Protein AF-A0ABD3V0Y8-F1 (afdb_monomer)

Secondary structure (DSSP, 8-state):
------------TT-----HHHHHHHHHHHHHHHHHHHHHHHHHHHHT-----EESS-TTSSS-SS-TTEEEEEETTEEEEEEGGG-SS-S--TTPEEEE-TTT--EEEE--B-SSEEEESTTS-EEEE--------HHHHHHHHHHHHHHHHHHHHHHHHHHHHHHHHHH--

Sequence (173 aa):
EGSVKAEYRVNIYGFQIHNVTELLVGIKTNVIDRLANLTKKRYRQRNGIQNQIDTNGPCEFLVNPCGFGYECKRKENTGVCVDKCYSHPPPCTSGGSCYVDYKDNKTKCRCQDTDEYHYSGDRCEVQNRKVQAFSLTAKDYAIMAGSSAGAIMVILIIFFMIRILRKRYRKNK

InterPro domains:
  IPR000742 EGF-like domain [PS50026] (82-125)

Mean predicted aligned error: 18.56 Å

Foldseek 3Di:
DDDDDDDDDDDDDPDRDPDPVVVVVVVVVVVVVVVVVVVVVVVVVVVVPPPFPFPQDQPPPDPPPDDQQWDWDDDPHTTTTDGLCPDVVGQAPPPWDWDQDPPPSDIATHWDDDPQWGFDDRRSPDTDGPPPPPVPVVVVVCVVVVVVVVVVVVVVVVVVVVVVVVVVVVVVD

Organism: Sinanodonta woodiana (NCBI:txid1069815)

pLDDT: mean 71.02, std 20.56, range [34.84, 96.75]

Solvent-accessible surface area (backbone atoms only — not comparable to full-atom values): 10576 Å² total; per-residue (Å²): 137,86,85,83,79,84,81,84,83,80,86,62,89,92,54,90,77,91,58,76,71,60,58,62,54,58,56,53,53,60,53,52,54,52,52,54,52,54,53,54,51,54,52,51,60,59,67,70,64,72,70,64,55,74,47,96,46,57,67,85,82,45,97,64,82,32,60,94,58,35,39,62,42,83,52,103,80,42,16,38,42,40,51,52,69,74,35,86,76,56,64,32,35,82,81,21,48,61,45,60,42,87,89,76,68,41,80,43,42,47,49,47,75,56,96,55,36,40,35,36,68,78,30,17,76,43,77,39,70,47,75,70,66,71,66,68,45,67,65,62,55,49,57,62,57,55,57,58,58,54,55,55,53,54,54,52,51,54,54,50,52,53,53,52,52,54,52,51,54,65,72,78,104

Structure (mmCIF, N/CA/C/O backbone):
data_AF-A0ABD3V0Y8-F1
#
_entry.id   AF-A0ABD3V0Y8-F1
#
loop_
_atom_site.group_PDB
_atom_site.id
_atom_site.type_symbol
_atom_site.label_atom_id
_atom_site.label_alt_id
_atom_site.label_comp_id
_atom_site.label_asym_id
_atom_site.label_entity_id
_atom_site.label_seq_id
_atom_site.pdbx_PDB_ins_code
_atom_site.Cartn_x
_atom_site.Cartn_y
_atom_site.Cartn_z
_atom_site.occupancy
_atom_site.B_iso_or_equiv
_atom_site.auth_seq_id
_atom_site.auth_comp_id
_atom_site.auth_asym_id
_atom_site.auth_atom_id
_atom_site.pdbx_PDB_model_num
ATOM 1 N N . GLU A 1 1 ? -64.029 -10.307 10.736 1.00 38.38 1 GLU A N 1
ATOM 2 C CA . GLU A 1 1 ? -63.899 -9.483 9.516 1.00 38.38 1 GLU A CA 1
ATOM 3 C C . GLU A 1 1 ? -62.631 -9.853 8.760 1.00 38.38 1 GLU A C 1
ATOM 5 O O . GLU A 1 1 ? -61.611 -10.115 9.387 1.00 38.38 1 GLU A O 1
ATOM 10 N N . GLY A 1 2 ? -62.737 -10.003 7.437 1.00 38.75 2 GLY A N 1
ATOM 11 C CA . GLY A 1 2 ? -61.720 -10.617 6.580 1.00 38.75 2 GLY A CA 1
ATOM 12 C C . GLY A 1 2 ? -60.621 -9.656 6.120 1.00 38.75 2 GLY A C 1
ATOM 13 O O . GLY A 1 2 ? -60.894 -8.530 5.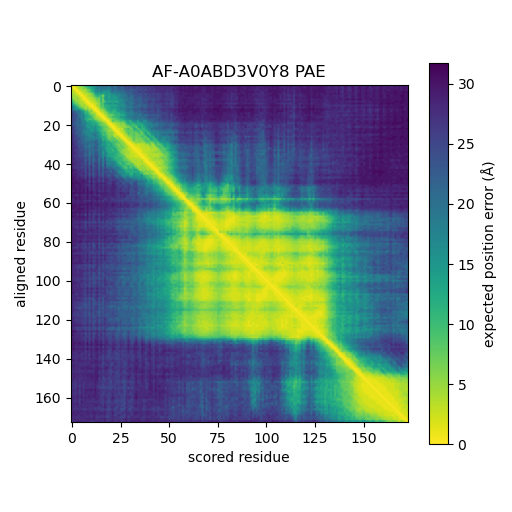716 1.00 38.75 2 GLY A O 1
ATOM 14 N N . SER A 1 3 ? -59.373 -10.134 6.137 1.00 34.84 3 SER A N 1
ATOM 15 C CA . SER A 1 3 ? -58.239 -9.476 5.477 1.00 34.84 3 SER A CA 1
ATOM 16 C C . SER A 1 3 ? -58.287 -9.726 3.971 1.00 34.84 3 SER A C 1
ATOM 18 O O . SER A 1 3 ? -58.097 -10.853 3.513 1.00 34.84 3 SER A O 1
ATOM 20 N N . VAL A 1 4 ? -58.516 -8.664 3.200 1.00 42.72 4 VAL A N 1
ATOM 21 C CA . VAL A 1 4 ? -58.397 -8.669 1.739 1.00 42.72 4 VAL A CA 1
ATOM 22 C C . VAL A 1 4 ? -56.912 -8.724 1.378 1.00 42.72 4 VAL A C 1
ATOM 24 O O . VAL A 1 4 ? -56.176 -7.753 1.539 1.00 42.72 4 VAL A O 1
ATOM 27 N N . LYS A 1 5 ? -56.456 -9.890 0.915 1.00 38.38 5 LYS A N 1
ATOM 28 C CA . LYS A 1 5 ? -55.096 -10.109 0.416 1.00 38.38 5 LYS A CA 1
ATOM 29 C C . LYS A 1 5 ? -55.048 -9.640 -1.042 1.00 38.38 5 LYS A C 1
ATOM 31 O O . LYS A 1 5 ? -55.561 -10.319 -1.924 1.00 38.38 5 LYS A O 1
ATOM 36 N N . ALA A 1 6 ? -54.490 -8.456 -1.284 1.00 42.44 6 ALA A N 1
ATOM 37 C CA . ALA A 1 6 ? -54.317 -7.930 -2.635 1.00 42.44 6 ALA A CA 1
ATOM 38 C C . ALA A 1 6 ? -53.221 -8.722 -3.372 1.00 42.44 6 ALA A C 1
ATOM 40 O O . ALA A 1 6 ? -52.038 -8.630 -3.041 1.00 42.44 6 ALA A O 1
ATOM 41 N N . GLU A 1 7 ? -53.630 -9.531 -4.348 1.00 36.53 7 GLU A N 1
ATOM 42 C CA . GLU A 1 7 ? -52.755 -10.307 -5.226 1.00 36.53 7 GLU A CA 1
ATOM 43 C C . GLU A 1 7 ? -52.410 -9.455 -6.457 1.00 36.53 7 GLU A C 1
ATOM 45 O O . GLU A 1 7 ? -53.221 -9.283 -7.365 1.00 36.53 7 GLU A O 1
ATOM 50 N N . TYR A 1 8 ? -51.210 -8.873 -6.481 1.00 41.53 8 TYR A N 1
ATOM 51 C CA . TYR A 1 8 ? -50.731 -8.116 -7.637 1.00 41.53 8 TYR A CA 1
ATOM 52 C C . TYR A 1 8 ? -50.085 -9.072 -8.641 1.00 41.53 8 TYR A C 1
ATOM 54 O O . TYR A 1 8 ? -49.013 -9.621 -8.389 1.00 41.53 8 TYR A O 1
ATOM 62 N N . ARG A 1 9 ? -50.730 -9.260 -9.796 1.00 37.47 9 ARG A N 1
ATOM 63 C CA . ARG A 1 9 ? -50.173 -10.003 -10.932 1.00 37.47 9 ARG A CA 1
ATOM 64 C C . ARG A 1 9 ? -49.537 -9.024 -11.909 1.00 37.47 9 ARG A C 1
ATOM 66 O O . ARG A 1 9 ? -50.237 -8.328 -12.636 1.00 37.47 9 ARG A O 1
ATOM 73 N N . VAL A 1 10 ? -48.209 -8.968 -11.923 1.00 40.12 10 VAL A N 1
ATOM 74 C CA . VAL A 1 10 ? -47.454 -8.201 -12.921 1.00 40.12 10 VAL A CA 1
ATOM 75 C C . VAL A 1 10 ? -47.020 -9.166 -14.015 1.00 40.12 10 VAL A C 1
ATOM 77 O O . VAL A 1 10 ? -46.264 -10.100 -13.762 1.00 40.12 10 VAL A O 1
ATOM 80 N N . ASN A 1 11 ? -47.545 -8.963 -15.222 1.00 35.78 11 ASN A N 1
ATOM 81 C CA . ASN A 1 11 ? -47.320 -9.847 -16.357 1.00 35.78 11 ASN A CA 1
ATOM 82 C C . ASN A 1 11 ? -46.238 -9.235 -17.250 1.00 35.78 11 ASN A C 1
ATOM 84 O O . ASN A 1 11 ? -46.471 -8.227 -17.915 1.00 35.78 11 ASN A O 1
ATOM 88 N N . ILE A 1 12 ? -45.041 -9.813 -17.230 1.00 47.94 12 ILE A N 1
ATOM 89 C CA . ILE A 1 12 ? -43.915 -9.376 -18.055 1.00 47.94 12 ILE A CA 1
ATOM 90 C C . ILE A 1 12 ? -43.429 -10.605 -18.834 1.00 47.94 12 ILE A C 1
ATOM 92 O O . ILE A 1 12 ? -42.977 -11.582 -18.247 1.00 47.94 12 ILE A O 1
ATOM 96 N N . TYR A 1 13 ? -43.569 -10.558 -20.162 1.00 43.34 13 TYR A N 1
ATOM 97 C CA . TYR A 1 13 ? -43.049 -11.544 -21.124 1.00 43.34 13 TYR A CA 1
ATOM 98 C C . TYR A 1 13 ? -43.435 -13.019 -20.887 1.00 43.34 13 TYR A C 1
ATOM 100 O O . TYR A 1 13 ? -42.595 -13.908 -20.994 1.00 43.34 13 TYR A O 1
ATOM 108 N N . GLY A 1 14 ? -44.710 -13.307 -20.610 1.00 46.12 14 GLY A N 1
ATOM 109 C CA . GLY A 1 14 ? -45.244 -14.674 -20.727 1.00 46.12 14 GLY A CA 1
ATOM 110 C C . GLY A 1 14 ? -44.728 -15.695 -19.704 1.00 46.12 14 GLY A C 1
ATOM 111 O O . GLY A 1 14 ? -44.970 -16.886 -19.875 1.00 46.12 14 GLY A O 1
ATOM 112 N N . PHE A 1 15 ? -44.061 -15.256 -18.635 1.00 46.88 15 PHE A N 1
ATOM 113 C CA . PHE A 1 15 ? -43.665 -16.112 -17.518 1.00 46.88 15 PHE A CA 1
ATOM 114 C C . PHE A 1 15 ? -44.598 -15.881 -16.324 1.00 46.88 15 PHE A C 1
ATOM 116 O O . PHE A 1 15 ? -44.663 -14.780 -15.778 1.00 46.88 15 PHE A O 1
ATOM 123 N N . GLN A 1 16 ? -45.324 -16.922 -15.902 1.00 42.44 16 GLN A N 1
ATOM 124 C CA . GLN A 1 16 ? -46.062 -16.901 -14.637 1.00 42.44 16 GLN A CA 1
ATOM 125 C C . GLN A 1 16 ? -45.069 -17.019 -13.474 1.00 42.44 16 GLN A C 1
ATOM 127 O O . GLN A 1 16 ? -44.468 -18.068 -13.261 1.00 42.44 16 GLN A O 1
ATOM 132 N N . ILE A 1 17 ? -44.879 -15.926 -12.734 1.00 46.66 17 ILE A N 1
ATOM 133 C CA . ILE A 1 17 ? -43.954 -15.849 -11.598 1.00 46.66 17 ILE A CA 1
ATOM 134 C C . ILE A 1 17 ? -44.764 -16.012 -10.309 1.00 46.66 17 ILE A C 1
ATOM 136 O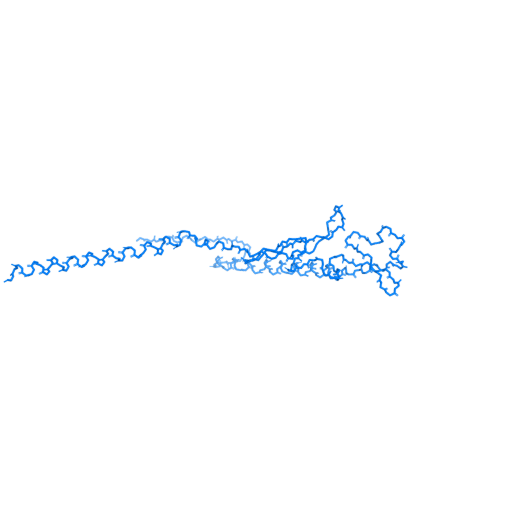 O . ILE A 1 17 ? -45.569 -15.147 -9.968 1.00 46.66 17 ILE A O 1
ATOM 140 N N . HIS A 1 18 ? -44.548 -17.114 -9.587 1.00 49.38 18 HIS A N 1
ATOM 141 C CA . HIS A 1 18 ? -45.288 -17.431 -8.359 1.00 49.38 18 HIS A CA 1
ATOM 142 C C . HIS A 1 18 ? -44.663 -16.871 -7.068 1.00 49.38 18 HIS A C 1
ATOM 144 O O . HIS A 1 18 ? -45.326 -16.901 -6.036 1.00 49.38 18 HIS A O 1
ATOM 150 N N . ASN A 1 19 ? -43.436 -16.332 -7.085 1.00 48.66 19 ASN A N 1
ATOM 151 C CA . ASN A 1 19 ? -42.813 -15.722 -5.902 1.00 48.66 19 ASN A CA 1
ATOM 152 C C . ASN A 1 19 ? -41.706 -14.714 -6.261 1.00 48.66 19 ASN A C 1
ATOM 154 O O . ASN A 1 19 ? -40.811 -14.998 -7.052 1.00 48.66 19 ASN A O 1
ATOM 158 N N . VAL A 1 20 ? -41.738 -13.536 -5.628 1.00 52.38 20 VAL A N 1
ATOM 159 C CA . VAL A 1 20 ? -40.801 -12.413 -5.863 1.00 52.38 20 VAL A CA 1
ATOM 160 C C . VAL A 1 20 ? -39.380 -12.710 -5.348 1.00 52.38 20 VAL A C 1
ATOM 162 O O . VAL A 1 20 ? -38.401 -12.139 -5.828 1.00 52.38 20 VAL A O 1
ATOM 165 N N . THR A 1 21 ? -39.240 -13.636 -4.399 1.00 52.16 21 THR A N 1
ATOM 166 C CA . THR A 1 21 ? -37.961 -14.012 -3.776 1.00 52.16 21 THR A CA 1
ATOM 167 C C . THR A 1 21 ? -37.008 -14.757 -4.713 1.00 52.16 21 THR A C 1
ATOM 169 O O . THR A 1 21 ? -35.798 -14.578 -4.589 1.00 52.16 21 THR A O 1
ATOM 172 N N . GLU A 1 22 ? -37.503 -15.521 -5.690 1.00 48.16 22 GLU A N 1
ATOM 173 C CA . GLU A 1 22 ? -36.632 -16.227 -6.647 1.00 48.16 22 GLU A CA 1
ATOM 174 C C . GLU A 1 22 ? -36.006 -15.289 -7.690 1.00 48.16 22 GLU A C 1
ATOM 176 O O . GLU A 1 22 ? -34.874 -15.504 -8.131 1.00 48.16 22 GLU A O 1
ATOM 181 N N . LEU A 1 23 ? -36.685 -14.186 -8.021 1.00 47.09 23 LEU A N 1
ATOM 182 C CA . LEU A 1 23 ? -36.204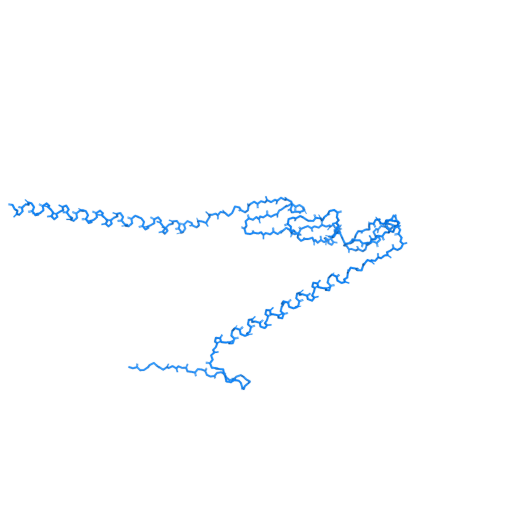 -13.216 -9.007 1.00 47.09 23 LEU A CA 1
ATOM 183 C C . LEU A 1 23 ? -34.924 -12.503 -8.535 1.00 47.09 23 LEU A C 1
ATOM 185 O O . LEU A 1 23 ? -33.998 -12.273 -9.311 1.00 47.09 23 LEU A O 1
ATOM 189 N N . LEU A 1 24 ? -34.842 -12.192 -7.239 1.00 49.22 24 LEU A N 1
ATOM 190 C CA . LEU A 1 24 ? -33.694 -11.502 -6.643 1.00 49.22 24 LEU A CA 1
ATOM 191 C C . LEU A 1 24 ? -32.450 -12.395 -6.526 1.00 49.22 24 LEU A C 1
ATOM 193 O O . LEU A 1 24 ? -31.327 -11.892 -6.604 1.00 49.22 24 LEU A O 1
ATOM 197 N N . VAL A 1 25 ? -32.628 -13.711 -6.374 1.00 53.59 25 VAL A N 1
ATOM 198 C CA . VAL A 1 25 ? -31.514 -14.668 -6.287 1.00 53.59 25 VAL A CA 1
ATOM 199 C C . VAL A 1 25 ? -30.931 -14.952 -7.675 1.00 53.59 25 VAL A C 1
ATOM 201 O O . VAL A 1 25 ? -29.711 -14.918 -7.836 1.00 53.59 25 VAL A O 1
ATOM 204 N N . GLY A 1 26 ? -31.775 -15.131 -8.698 1.00 45.59 26 GLY A N 1
ATOM 205 C CA . GLY A 1 26 ? -31.326 -15.405 -10.071 1.00 45.59 26 GLY A CA 1
ATOM 206 C C . GLY A 1 26 ? -30.631 -14.225 -10.766 1.00 45.59 26 GLY A C 1
ATOM 207 O O . GLY A 1 26 ? -29.718 -14.425 -11.572 1.00 45.59 26 GLY A O 1
ATOM 208 N N . ILE A 1 27 ? -31.012 -12.984 -10.435 1.00 51.59 27 ILE A N 1
ATOM 209 C CA . ILE A 1 27 ? -30.331 -11.779 -10.943 1.00 51.59 27 ILE A CA 1
ATOM 210 C C . ILE A 1 27 ? -28.952 -11.619 -10.283 1.00 51.59 27 ILE A C 1
ATOM 212 O O . ILE A 1 27 ? -27.992 -11.234 -10.953 1.00 51.59 27 ILE A O 1
ATOM 216 N N . LYS A 1 28 ? -28.815 -11.960 -8.992 1.00 51.72 28 LYS A N 1
ATOM 217 C CA . LYS A 1 28 ? -27.531 -11.875 -8.277 1.00 51.72 28 LYS A CA 1
ATOM 218 C C . LYS A 1 28 ? -26.471 -12.807 -8.865 1.00 51.72 28 LYS A C 1
ATOM 220 O O . LYS A 1 28 ? -25.339 -12.372 -9.049 1.00 51.72 28 LYS A O 1
ATOM 225 N N . THR A 1 29 ? -26.810 -14.054 -9.181 1.00 52.19 29 THR A N 1
ATOM 226 C CA . THR A 1 29 ? -25.817 -15.044 -9.638 1.00 52.19 29 THR A CA 1
ATOM 227 C C . THR A 1 29 ? -25.311 -14.750 -11.053 1.00 52.19 29 THR A C 1
ATOM 229 O O . THR A 1 29 ? -24.104 -14.681 -11.274 1.00 52.19 29 THR A O 1
ATOM 232 N N . ASN A 1 30 ? -26.204 -14.432 -11.995 1.00 53.97 30 ASN A N 1
ATOM 233 C CA . ASN A 1 30 ? -25.820 -14.172 -13.389 1.00 53.97 30 ASN A CA 1
ATOM 234 C C . ASN A 1 30 ? -24.961 -12.911 -13.583 1.00 53.97 30 ASN A C 1
ATOM 236 O O . ASN A 1 30 ? -24.094 -12.876 -14.463 1.00 53.97 30 ASN A O 1
ATOM 240 N N . VAL A 1 31 ? -25.193 -11.861 -12.790 1.00 58.97 31 VAL A N 1
ATOM 241 C CA . VAL A 1 31 ? -24.420 -10.612 -12.894 1.00 58.97 31 VAL A CA 1
ATOM 242 C C . VAL A 1 31 ? -23.028 -10.777 -12.282 1.00 58.97 31 VAL A C 1
ATOM 244 O O . VAL A 1 31 ? -22.047 -10.317 -12.871 1.00 58.97 31 VAL A O 1
ATOM 247 N N . ILE A 1 32 ? -22.918 -11.477 -11.148 1.00 59.41 32 ILE A N 1
ATOM 248 C CA . ILE A 1 32 ? -21.634 -11.727 -10.477 1.00 59.41 32 ILE A CA 1
ATOM 249 C C . ILE A 1 32 ? -20.735 -12.624 -11.342 1.00 59.41 32 ILE A C 1
ATOM 251 O O . ILE A 1 32 ? -19.568 -12.284 -11.548 1.00 59.41 32 ILE A O 1
ATOM 255 N N . ASP A 1 33 ? -21.274 -13.685 -11.947 1.00 57.69 33 ASP A N 1
ATOM 256 C CA . ASP A 1 33 ? -20.492 -14.587 -12.806 1.00 57.69 33 ASP A CA 1
ATOM 257 C C . ASP A 1 33 ? -20.024 -13.914 -14.106 1.00 57.69 33 ASP A C 1
ATOM 259 O O . ASP A 1 33 ? -18.900 -14.137 -14.576 1.00 57.69 33 ASP A O 1
ATOM 263 N N . ARG A 1 34 ? -20.841 -13.023 -14.686 1.00 57.38 34 ARG A N 1
ATOM 264 C CA . ARG A 1 34 ? -20.423 -12.214 -15.844 1.00 57.38 34 ARG A CA 1
ATOM 265 C C . ARG A 1 34 ? -19.329 -11.211 -15.481 1.00 57.38 34 ARG A C 1
ATOM 267 O O . ARG A 1 34 ? -18.385 -11.053 -16.255 1.00 57.38 34 ARG A O 1
ATOM 274 N N . LEU A 1 35 ? -19.407 -10.573 -14.313 1.00 57.97 35 LEU A N 1
ATOM 275 C CA . LEU A 1 35 ? -18.365 -9.658 -13.831 1.00 57.97 35 LEU A CA 1
ATOM 276 C C . LEU A 1 35 ? -17.049 -10.394 -13.537 1.00 57.97 35 LEU A C 1
ATOM 278 O O . LEU A 1 35 ? -15.987 -9.910 -13.931 1.00 57.97 35 LEU A O 1
ATOM 282 N N . ALA A 1 36 ? -17.111 -11.586 -12.939 1.00 58.97 36 ALA A N 1
ATOM 283 C CA . ALA A 1 36 ? -15.941 -12.422 -12.662 1.00 58.97 36 ALA A CA 1
ATOM 284 C C . ALA A 1 36 ? -15.232 -12.906 -13.944 1.00 58.97 36 ALA A C 1
ATOM 286 O O . ALA A 1 36 ? -14.001 -12.943 -14.021 1.00 58.97 36 ALA A O 1
ATOM 287 N N . ASN A 1 37 ? -15.987 -13.225 -14.998 1.00 52.75 37 ASN A N 1
ATOM 288 C CA . ASN A 1 37 ? -15.401 -13.616 -16.282 1.00 52.75 37 ASN A CA 1
ATOM 289 C C . ASN A 1 37 ? -14.779 -12.432 -17.043 1.00 52.75 37 ASN A C 1
ATOM 291 O O . ASN A 1 37 ? -13.744 -12.595 -17.698 1.00 52.75 37 ASN A O 1
ATOM 295 N N . LEU A 1 38 ? -15.347 -11.228 -16.927 1.00 56.28 38 LEU A N 1
ATOM 296 C CA . LEU A 1 38 ? -14.783 -10.021 -17.539 1.00 56.28 38 LEU A CA 1
ATOM 297 C C . LEU A 1 38 ? -13.470 -9.582 -16.870 1.00 56.28 38 LEU A C 1
ATOM 299 O O . LEU A 1 38 ? -12.533 -9.183 -17.570 1.00 56.28 38 LEU A O 1
ATOM 303 N N . THR A 1 39 ? -13.347 -9.709 -15.546 1.00 52.88 39 THR A N 1
ATOM 304 C CA . THR A 1 39 ? -12.088 -9.423 -14.834 1.00 52.88 39 THR A CA 1
ATOM 305 C C . THR A 1 39 ? -11.000 -10.445 -15.166 1.00 52.88 39 THR A C 1
ATOM 307 O O . THR A 1 39 ? -9.862 -10.055 -15.442 1.00 52.88 39 THR A O 1
ATOM 310 N N . LYS A 1 40 ? -11.341 -11.736 -15.275 1.00 49.59 40 LYS A N 1
ATOM 311 C CA . LYS A 1 40 ? -10.397 -12.796 -15.677 1.00 49.59 40 LYS A CA 1
ATOM 312 C C . LYS A 1 40 ? -9.865 -12.609 -17.104 1.00 49.59 40 LYS A C 1
ATOM 314 O O . LYS A 1 40 ? -8.687 -12.868 -17.363 1.00 49.59 40 LYS A O 1
ATOM 319 N N . LYS A 1 41 ? -10.699 -12.111 -18.026 1.00 46.38 41 LYS A N 1
ATOM 320 C CA . LYS A 1 41 ? -10.298 -11.838 -19.416 1.00 46.38 41 LYS A CA 1
ATOM 321 C C . LYS A 1 41 ? -9.342 -10.642 -19.517 1.00 46.38 41 LYS A C 1
ATOM 323 O O . LYS A 1 41 ? -8.351 -10.739 -20.235 1.00 46.38 41 LYS A O 1
ATOM 328 N N . ARG A 1 42 ? -9.551 -9.572 -18.733 1.00 51.25 42 ARG A N 1
ATOM 329 C CA . ARG A 1 42 ? -8.596 -8.445 -18.641 1.00 51.25 42 ARG A CA 1
ATOM 330 C C . ARG A 1 42 ? -7.267 -8.837 -17.993 1.00 51.25 42 ARG A C 1
ATOM 332 O O . ARG A 1 42 ? -6.228 -8.361 -18.436 1.00 51.25 42 ARG A O 1
ATOM 339 N N . TYR A 1 43 ? -7.278 -9.725 -16.996 1.00 48.25 43 TYR A N 1
ATOM 340 C CA . TYR A 1 43 ? -6.043 -10.188 -16.353 1.00 48.25 43 TYR A CA 1
ATOM 341 C C . TYR A 1 43 ? -5.156 -10.995 -17.319 1.00 48.25 43 TYR A C 1
ATOM 343 O O . TYR A 1 43 ? -3.957 -10.748 -17.416 1.00 48.25 43 TYR A O 1
ATOM 351 N N . ARG A 1 44 ? -5.744 -11.891 -18.130 1.00 44.47 44 ARG A N 1
ATOM 352 C CA . ARG A 1 44 ? -4.998 -12.622 -19.176 1.00 44.47 44 ARG A CA 1
ATOM 353 C C . ARG A 1 44 ? -4.493 -11.720 -20.298 1.00 44.47 44 ARG A C 1
ATOM 355 O O . ARG A 1 44 ? -3.400 -11.948 -20.801 1.00 44.47 44 ARG A O 1
ATOM 362 N N . GLN A 1 45 ? -5.250 -10.692 -20.669 1.00 46.59 45 GLN A N 1
ATOM 363 C CA . GLN A 1 45 ? -4.825 -9.758 -21.712 1.00 46.59 45 GLN A CA 1
ATOM 364 C C . GLN A 1 45 ? -3.662 -8.857 -21.257 1.00 46.59 45 GLN A C 1
ATOM 366 O O . GLN A 1 45 ? -2.904 -8.391 -22.097 1.00 46.59 45 GLN A O 1
ATOM 371 N N . ARG A 1 46 ? -3.469 -8.672 -19.942 1.00 46.81 46 ARG A N 1
ATOM 372 C CA . ARG A 1 46 ? -2.299 -7.982 -19.376 1.00 46.81 46 ARG A CA 1
ATOM 373 C C . ARG A 1 46 ? -1.061 -8.889 -19.280 1.00 46.81 46 ARG A C 1
ATOM 375 O O . ARG A 1 46 ? 0.031 -8.419 -19.552 1.00 46.81 46 ARG A O 1
ATOM 382 N N . ASN A 1 47 ? -1.232 -10.186 -19.004 1.00 45.12 47 ASN A N 1
ATOM 383 C CA . ASN A 1 47 ? -0.118 -11.153 -18.971 1.00 45.12 47 ASN A CA 1
ATOM 384 C C . ASN A 1 47 ? 0.318 -11.658 -20.364 1.00 45.12 47 ASN A C 1
ATOM 386 O O . ASN A 1 47 ? 1.394 -12.227 -20.495 1.00 45.12 47 ASN A O 1
ATOM 390 N N . GLY A 1 48 ? -0.512 -11.483 -21.399 1.00 37.22 48 GLY A N 1
ATOM 391 C CA . GLY A 1 48 ? -0.194 -11.864 -22.782 1.00 37.22 48 GLY A CA 1
ATOM 392 C C . GLY A 1 48 ? 0.565 -10.800 -23.583 1.00 37.22 48 GLY A C 1
ATOM 393 O O . GLY A 1 48 ? 1.049 -11.102 -24.665 1.00 37.22 48 GLY A O 1
ATOM 394 N N . ILE A 1 49 ? 0.692 -9.576 -23.058 1.00 45.25 49 ILE A N 1
ATOM 395 C CA . ILE A 1 49 ? 1.540 -8.511 -23.622 1.00 45.25 49 ILE A CA 1
ATOM 396 C C . ILE A 1 49 ? 2.818 -8.432 -22.776 1.00 45.25 49 ILE A C 1
ATOM 398 O O . ILE A 1 49 ? 3.284 -7.369 -22.393 1.00 45.25 49 ILE A O 1
ATOM 402 N N . GLN A 1 50 ? 3.417 -9.586 -22.488 1.00 45.41 50 GLN A N 1
ATOM 403 C CA . GLN A 1 50 ? 4.845 -9.661 -22.203 1.00 45.41 50 GLN A CA 1
ATOM 404 C C . GLN A 1 50 ? 5.583 -9.628 -23.553 1.00 45.41 50 GLN A C 1
ATOM 406 O O . GLN A 1 50 ? 6.341 -10.532 -23.889 1.00 45.41 50 GLN A O 1
ATOM 411 N N . ASN A 1 51 ? 5.298 -8.613 -24.375 1.00 46.56 51 ASN A N 1
ATOM 412 C CA . ASN A 1 51 ? 6.073 -8.349 -25.575 1.00 46.56 51 ASN A CA 1
ATOM 413 C C . ASN A 1 51 ? 7.407 -7.800 -25.078 1.00 46.56 51 ASN A C 1
ATOM 415 O O . ASN A 1 51 ? 7.547 -6.598 -24.857 1.00 46.56 51 ASN A O 1
ATOM 419 N N . GLN A 1 52 ? 8.362 -8.696 -24.832 1.00 50.78 52 GLN A N 1
ATOM 420 C CA . GLN A 1 52 ? 9.769 -8.336 -24.839 1.00 50.78 52 GLN A CA 1
ATOM 421 C C . GLN A 1 52 ? 10.019 -7.683 -26.195 1.00 50.78 52 GLN A C 1
ATOM 423 O O . GLN A 1 52 ? 10.046 -8.344 -27.229 1.00 50.78 52 GLN A O 1
ATOM 428 N N . ILE A 1 53 ? 10.071 -6.354 -26.204 1.00 54.53 53 ILE A N 1
ATOM 429 C CA . ILE A 1 53 ? 10.575 -5.628 -27.355 1.00 54.53 53 ILE A CA 1
ATOM 430 C C . ILE A 1 53 ? 12.080 -5.843 -27.277 1.00 54.53 53 ILE A C 1
ATOM 432 O O . ILE A 1 53 ? 12.775 -5.135 -26.547 1.00 54.53 53 ILE A O 1
ATOM 436 N N . ASP A 1 54 ? 12.550 -6.884 -27.958 1.00 51.06 54 ASP A N 1
ATOM 437 C CA . ASP A 1 54 ? 13.968 -7.125 -28.178 1.00 51.06 54 ASP A CA 1
ATOM 438 C C . ASP A 1 54 ? 14.477 -6.022 -29.105 1.00 51.06 54 ASP A C 1
ATOM 440 O O . ASP A 1 54 ? 14.498 -6.126 -30.332 1.00 51.06 54 ASP A O 1
ATOM 444 N N . THR A 1 55 ? 14.842 -4.891 -28.512 1.00 55.12 55 THR A N 1
ATOM 445 C CA . THR A 1 55 ? 15.675 -3.918 -29.198 1.00 55.12 55 THR A CA 1
ATOM 446 C C . THR A 1 55 ? 17.054 -4.550 -29.324 1.00 55.12 55 THR A C 1
ATOM 448 O O . THR A 1 55 ? 17.767 -4.675 -28.333 1.00 55.12 55 THR A O 1
ATOM 451 N N . ASN A 1 56 ? 17.442 -4.945 -30.538 1.00 51.75 56 ASN A N 1
ATOM 452 C CA . ASN A 1 56 ? 18.752 -5.535 -30.860 1.00 51.75 56 ASN A CA 1
ATOM 453 C C . ASN A 1 56 ? 19.948 -4.566 -30.667 1.00 51.75 56 ASN A C 1
ATOM 455 O O . ASN A 1 56 ? 20.967 -4.688 -31.341 1.00 51.75 56 ASN A O 1
ATOM 459 N N . GLY A 1 57 ? 19.846 -3.589 -29.762 1.00 62.56 57 GLY A N 1
ATOM 460 C CA . GLY A 1 57 ? 20.890 -2.627 -29.432 1.00 62.56 57 GLY A CA 1
ATOM 461 C C . GLY A 1 57 ? 21.204 -2.620 -27.930 1.00 62.56 57 GLY A C 1
ATOM 462 O O . GLY A 1 57 ? 20.309 -2.839 -27.110 1.00 62.56 57 GLY A O 1
ATOM 463 N N . PRO A 1 58 ? 22.463 -2.369 -27.535 1.00 64.50 58 PRO A N 1
ATOM 464 C CA . PRO A 1 58 ? 22.810 -2.181 -26.133 1.00 64.50 58 PRO A CA 1
ATOM 465 C C . PRO A 1 58 ? 22.102 -0.942 -25.565 1.00 64.50 58 PRO A C 1
ATOM 467 O O . PRO A 1 58 ? 21.956 0.072 -26.248 1.00 64.50 58 PRO A O 1
ATOM 470 N N . CYS A 1 59 ? 21.705 -1.006 -24.288 1.00 70.94 59 CYS A N 1
ATOM 471 C CA . CYS A 1 59 ? 21.001 0.066 -23.564 1.00 70.94 59 CYS A CA 1
ATOM 472 C C . CYS A 1 59 ? 21.753 1.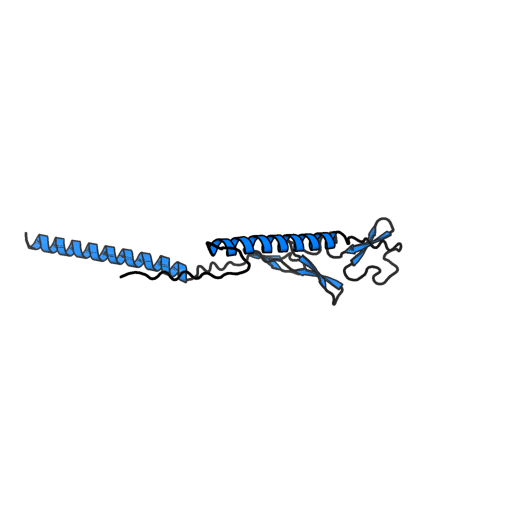419 -23.508 1.00 70.94 59 CYS A C 1
ATOM 474 O O . CYS A 1 59 ? 21.226 2.382 -22.961 1.00 70.94 59 CYS A O 1
ATOM 476 N N . GLU A 1 60 ? 22.981 1.484 -24.027 1.00 65.38 60 GLU A N 1
ATOM 477 C CA . GLU A 1 60 ? 23.930 2.595 -23.899 1.00 65.38 60 GLU A CA 1
ATOM 478 C C . GLU A 1 60 ? 23.740 3.709 -24.948 1.00 65.38 60 GLU A C 1
ATOM 480 O O . GLU A 1 60 ? 24.227 4.815 -24.735 1.00 65.38 60 GLU A O 1
ATOM 485 N N . PHE A 1 61 ? 23.015 3.471 -26.052 1.00 61.44 61 PHE A N 1
ATOM 486 C CA . PHE A 1 61 ? 22.982 4.412 -27.191 1.00 61.44 61 PHE A CA 1
ATOM 487 C C . PHE A 1 61 ? 21.702 5.243 -27.343 1.00 61.44 61 PHE A C 1
ATOM 489 O O . PHE A 1 61 ? 21.653 6.120 -28.204 1.00 61.44 61 PHE A O 1
ATOM 496 N N . LEU A 1 62 ? 20.672 5.020 -26.524 1.00 58.81 62 LEU A N 1
ATOM 497 C CA . LEU A 1 62 ? 19.443 5.814 -26.575 1.00 58.81 62 LEU A CA 1
ATOM 498 C C . LEU A 1 62 ? 19.101 6.394 -25.205 1.00 58.81 62 LEU A C 1
ATOM 500 O O . LEU A 1 62 ? 19.129 5.701 -24.190 1.00 58.81 62 LEU A O 1
ATOM 504 N N . VAL A 1 63 ? 18.701 7.667 -25.195 1.00 59.78 63 VAL A N 1
ATOM 505 C CA . VAL A 1 63 ? 18.007 8.278 -24.059 1.00 59.78 63 VAL A CA 1
ATOM 506 C C . VAL A 1 63 ? 16.635 7.606 -23.980 1.00 59.78 63 VAL A C 1
ATOM 508 O O . VAL A 1 63 ? 15.678 8.040 -24.609 1.00 59.78 63 VAL A O 1
ATOM 511 N N . ASN A 1 64 ? 16.576 6.501 -23.236 1.00 63.75 64 ASN A N 1
ATOM 512 C CA . ASN A 1 64 ? 15.396 5.670 -23.007 1.00 63.75 64 ASN A CA 1
ATOM 513 C C . ASN A 1 64 ? 14.929 4.856 -24.248 1.00 63.75 64 ASN A C 1
ATOM 515 O O . ASN A 1 64 ? 13.894 5.167 -24.835 1.00 63.75 64 ASN A O 1
ATOM 519 N N . PRO A 1 65 ? 15.651 3.780 -24.645 1.00 74.44 65 PRO A N 1
ATOM 520 C CA . PRO A 1 65 ? 15.237 2.899 -25.753 1.00 74.44 65 PRO A CA 1
ATOM 521 C C . PRO A 1 65 ? 13.903 2.195 -25.478 1.00 74.44 65 PRO A C 1
ATOM 523 O O . PRO A 1 65 ? 13.207 1.771 -26.397 1.00 74.44 65 PRO A O 1
ATOM 526 N N . CYS A 1 66 ? 13.550 2.076 -24.201 1.00 78.94 66 CYS A N 1
ATOM 527 C CA . CYS A 1 66 ? 12.315 1.470 -23.759 1.00 78.94 66 CYS A CA 1
ATOM 528 C C . CYS A 1 66 ? 11.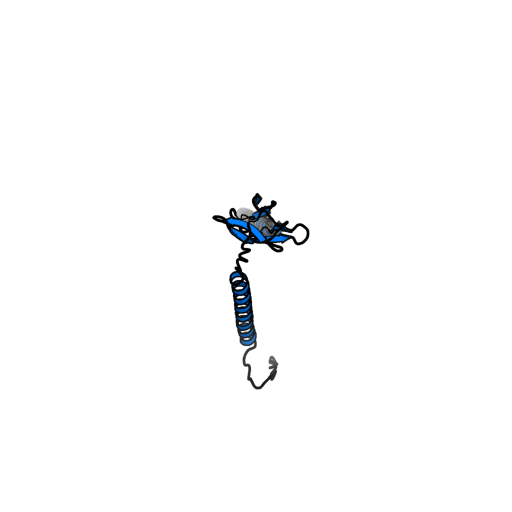243 2.548 -23.582 1.00 78.94 66 CYS A C 1
ATOM 530 O O . CYS A 1 66 ? 11.480 3.591 -22.968 1.00 78.94 66 CYS A O 1
ATOM 532 N N . GLY A 1 67 ? 10.054 2.285 -24.127 1.00 84.81 67 GLY A N 1
ATOM 533 C CA . GLY A 1 67 ? 8.904 3.175 -24.000 1.00 84.81 67 GLY A CA 1
ATOM 534 C C . GLY A 1 67 ? 8.488 3.427 -22.544 1.00 84.81 67 GLY A C 1
ATOM 535 O O . GLY A 1 67 ? 9.038 2.874 -21.589 1.00 84.81 67 GLY A O 1
ATOM 536 N N . PHE A 1 68 ? 7.478 4.277 -22.366 1.00 88.31 68 PHE A N 1
ATOM 537 C CA . PHE A 1 68 ? 6.939 4.606 -21.046 1.00 88.31 68 PHE A CA 1
ATOM 538 C C . PHE A 1 68 ? 6.584 3.346 -20.235 1.00 88.31 68 PHE A C 1
ATOM 540 O O . PHE A 1 68 ? 5.927 2.442 -20.748 1.00 88.31 68 PHE A O 1
ATOM 547 N N . GLY A 1 69 ? 7.000 3.299 -18.965 1.00 87.69 69 GLY A N 1
ATOM 548 C CA . GLY A 1 69 ? 6.753 2.156 -18.080 1.00 87.69 69 GLY A CA 1
ATOM 549 C C . GLY A 1 69 ? 7.810 1.048 -18.110 1.00 87.69 69 GLY A C 1
ATOM 550 O O . GLY A 1 69 ? 7.785 0.174 -17.247 1.00 87.69 69 GLY A O 1
ATOM 551 N N . TYR A 1 70 ? 8.774 1.109 -19.028 1.00 89.31 70 TYR A N 1
ATOM 552 C CA . TYR A 1 70 ? 9.813 0.093 -19.179 1.00 89.31 70 TYR A CA 1
ATOM 553 C C . TYR A 1 70 ? 11.203 0.659 -18.880 1.00 89.31 70 TYR A C 1
ATOM 555 O O . TYR A 1 70 ? 11.466 1.850 -19.057 1.00 89.31 70 TYR A O 1
ATOM 563 N N . GLU A 1 71 ? 12.097 -0.202 -18.411 1.00 88.69 71 GLU A N 1
ATOM 564 C CA . GLU A 1 71 ? 13.519 0.070 -18.221 1.00 88.69 71 GLU A CA 1
ATOM 565 C C . GLU A 1 71 ? 14.359 -0.924 -19.024 1.00 88.69 71 GLU A C 1
ATOM 567 O O . GLU A 1 71 ? 14.028 -2.106 -19.120 1.00 88.69 71 GLU A O 1
ATOM 572 N N . CYS A 1 72 ? 15.452 -0.444 -19.614 1.00 87.81 72 CYS A N 1
ATOM 573 C CA . CYS A 1 72 ? 16.368 -1.301 -20.357 1.00 87.81 72 CYS A CA 1
ATOM 574 C C . CYS A 1 72 ? 17.312 -2.004 -19.382 1.00 87.81 72 CYS A C 1
ATOM 576 O O . CYS A 1 72 ? 18.059 -1.343 -18.659 1.00 87.81 72 CYS A O 1
ATOM 578 N N . LYS A 1 73 ? 17.299 -3.339 -19.365 1.00 86.56 73 LYS A N 1
ATOM 579 C CA . LYS A 1 73 ? 18.249 -4.162 -18.608 1.00 86.56 73 LYS A CA 1
ATOM 580 C C . LYS A 1 73 ? 19.172 -4.908 -19.547 1.00 86.56 73 LYS A C 1
ATOM 582 O O . LYS A 1 73 ? 18.728 -5.518 -20.515 1.00 86.56 73 LYS A O 1
ATOM 587 N N . ARG A 1 74 ? 20.463 -4.901 -19.224 1.00 85.12 74 ARG A N 1
ATOM 588 C CA . ARG A 1 74 ? 21.468 -5.672 -19.954 1.00 85.12 74 ARG A CA 1
ATOM 589 C C . ARG A 1 74 ? 21.387 -7.140 -19.532 1.00 85.12 74 ARG A C 1
ATOM 591 O O . ARG A 1 74 ? 21.530 -7.443 -18.349 1.00 85.12 74 ARG A O 1
ATOM 598 N N . LYS A 1 75 ? 21.185 -8.041 -20.492 1.00 84.69 75 LYS A N 1
ATOM 599 C CA . LYS A 1 75 ? 21.206 -9.494 -20.298 1.00 84.69 75 LYS A CA 1
ATOM 600 C C . LYS A 1 75 ? 22.167 -10.111 -21.310 1.00 84.69 75 LYS A C 1
ATOM 602 O O . LYS A 1 75 ? 21.923 -10.025 -22.501 1.00 84.69 75 LYS A O 1
ATOM 607 N N . GLU A 1 76 ? 23.284 -10.670 -20.840 1.00 78.50 76 GLU A N 1
ATOM 608 C CA . GLU A 1 76 ? 24.224 -11.483 -21.647 1.00 78.50 76 GLU A CA 1
ATOM 609 C C . GLU A 1 76 ? 24.759 -10.846 -22.957 1.00 78.50 76 GLU A C 1
ATOM 611 O O . GLU A 1 76 ? 25.356 -11.554 -23.759 1.00 78.50 76 GLU A O 1
ATOM 616 N N . ASN A 1 77 ? 24.615 -9.518 -23.126 1.00 76.75 77 ASN A N 1
ATOM 617 C CA . ASN A 1 77 ? 24.997 -8.638 -24.258 1.00 76.75 77 ASN A CA 1
ATOM 618 C C . ASN A 1 77 ? 23.844 -8.038 -25.076 1.00 76.75 77 ASN A C 1
ATOM 620 O O . ASN A 1 77 ? 24.103 -7.182 -25.920 1.00 76.75 77 ASN A O 1
ATOM 624 N N . THR A 1 78 ? 22.590 -8.375 -24.790 1.00 78.69 78 THR A N 1
ATOM 625 C CA . THR A 1 78 ? 21.423 -7.686 -25.357 1.00 78.69 78 THR A CA 1
ATOM 626 C C . THR A 1 78 ? 20.777 -6.753 -24.331 1.00 78.69 78 THR A C 1
ATOM 628 O O . THR A 1 78 ? 20.903 -6.940 -23.115 1.00 78.69 78 THR A O 1
ATOM 631 N N . GLY A 1 79 ? 20.132 -5.689 -24.814 1.00 82.12 79 GLY A N 1
ATOM 632 C CA . GLY A 1 79 ? 19.271 -4.832 -24.005 1.00 82.12 79 GLY A CA 1
ATOM 633 C C . GLY A 1 79 ? 17.835 -5.334 -24.082 1.00 82.12 79 GLY A C 1
ATOM 634 O O . GLY A 1 79 ? 17.268 -5.397 -25.167 1.00 82.12 79 GLY A O 1
ATOM 635 N N . VAL A 1 80 ? 17.244 -5.687 -22.942 1.00 86.44 80 VAL A N 1
ATOM 636 C CA . VAL A 1 80 ? 15.847 -6.129 -22.861 1.00 86.44 80 VAL A CA 1
ATOM 637 C C . VAL A 1 80 ? 15.039 -5.075 -22.121 1.00 86.44 80 VAL A C 1
ATOM 639 O O . VAL A 1 80 ? 15.412 -4.657 -21.022 1.00 86.44 80 VAL A O 1
ATOM 642 N N . CYS A 1 81 ? 13.912 -4.663 -22.696 1.00 85.81 81 CYS A N 1
ATOM 643 C CA . CYS A 1 81 ? 12.965 -3.790 -22.015 1.00 85.81 81 CYS A CA 1
ATOM 644 C C . CYS A 1 81 ? 12.128 -4.593 -21.020 1.00 85.81 81 CYS A C 1
ATOM 646 O O . CYS A 1 81 ? 11.328 -5.451 -21.395 1.00 85.81 81 CYS A O 1
ATOM 648 N N . VAL A 1 82 ? 12.311 -4.303 -19.737 1.00 89.44 82 VAL A N 1
ATOM 649 C CA . VAL A 1 82 ? 11.576 -4.927 -18.639 1.00 89.44 82 VAL A CA 1
ATOM 650 C C . VAL A 1 82 ? 10.622 -3.899 -18.055 1.00 89.44 82 VAL A C 1
ATOM 652 O O . VAL A 1 82 ? 10.977 -2.735 -17.894 1.00 89.44 82 VAL A O 1
ATOM 655 N N . ASP A 1 83 ? 9.398 -4.315 -17.753 1.00 90.50 83 ASP A N 1
ATOM 656 C CA . ASP A 1 83 ? 8.443 -3.462 -17.051 1.00 90.50 83 ASP A CA 1
ATOM 657 C C . ASP A 1 83 ? 9.028 -3.080 -15.682 1.00 90.50 83 ASP A C 1
ATOM 659 O O . ASP A 1 83 ? 9.450 -3.944 -14.903 1.00 90.50 83 ASP A O 1
ATOM 663 N N . LYS A 1 84 ? 9.055 -1.777 -15.384 1.00 91.56 84 LYS A N 1
ATOM 664 C CA . LYS A 1 84 ? 9.623 -1.246 -14.140 1.00 91.56 84 LYS A CA 1
ATOM 665 C C . LYS A 1 84 ? 8.946 -1.830 -12.896 1.00 91.56 84 LYS A C 1
ATOM 667 O O . LYS A 1 84 ? 9.594 -1.966 -11.857 1.00 91.56 84 LYS A O 1
ATOM 672 N N . CYS A 1 85 ? 7.678 -2.230 -12.994 1.00 93.31 85 CYS A N 1
ATOM 673 C CA . CYS A 1 85 ? 6.931 -2.874 -11.916 1.00 93.31 85 CYS A CA 1
ATOM 674 C C . CYS A 1 85 ? 7.275 -4.352 -11.689 1.00 93.31 85 CYS A C 1
ATOM 676 O O . CYS A 1 85 ? 6.964 -4.881 -10.623 1.00 93.31 85 CYS A O 1
ATOM 678 N N . TYR A 1 86 ? 7.953 -5.000 -12.638 1.00 89.50 86 TYR A N 1
ATOM 679 C CA . TYR A 1 86 ? 8.438 -6.384 -12.537 1.00 89.50 86 TYR A CA 1
ATOM 680 C C . TYR A 1 86 ? 9.958 -6.460 -12.324 1.00 89.50 86 TYR A C 1
ATOM 682 O O . TYR A 1 86 ? 10.586 -7.514 -12.484 1.00 89.50 86 TYR A O 1
ATOM 690 N N . SER A 1 87 ? 10.569 -5.335 -11.951 1.00 86.25 87 SER A N 1
ATOM 691 C CA . SER A 1 87 ? 11.975 -5.279 -11.574 1.00 86.25 87 SER A CA 1
ATOM 692 C C . SER A 1 87 ? 12.265 -6.183 -10.366 1.00 86.25 87 SER A C 1
ATOM 694 O O . SER A 1 87 ? 11.396 -6.466 -9.547 1.00 86.25 87 SER A O 1
ATOM 696 N N . HIS A 1 88 ? 13.491 -6.708 -10.301 1.00 84.50 88 HIS A N 1
ATOM 697 C CA . HIS A 1 88 ? 13.979 -7.496 -9.171 1.00 84.50 88 HIS A CA 1
ATOM 698 C C . HIS A 1 88 ? 15.130 -6.722 -8.519 1.00 84.50 88 HIS A C 1
ATOM 700 O O . HIS A 1 88 ? 16.110 -6.439 -9.217 1.00 84.50 88 HIS A O 1
ATOM 706 N N . PRO A 1 89 ? 15.022 -6.361 -7.226 1.00 87.25 89 PRO A N 1
ATOM 707 C CA . PRO A 1 89 ? 13.893 -6.628 -6.320 1.00 87.25 89 PRO A CA 1
ATOM 708 C C . PRO A 1 89 ? 12.607 -5.853 -6.695 1.00 87.25 89 PRO A C 1
ATOM 710 O O . PRO A 1 89 ? 12.720 -4.775 -7.279 1.00 87.25 89 PRO A O 1
ATOM 713 N N . PRO A 1 90 ? 11.403 -6.361 -6.346 1.00 89.75 90 PRO A N 1
ATOM 714 C CA . PRO A 1 90 ? 10.136 -5.705 -6.675 1.00 89.75 90 PRO A CA 1
ATOM 715 C C . PRO A 1 90 ? 10.062 -4.302 -6.060 1.00 89.75 90 PRO A C 1
ATOM 717 O O . PRO A 1 90 ? 10.450 -4.123 -4.900 1.00 89.75 90 PRO A O 1
ATOM 720 N N . PRO A 1 91 ? 9.559 -3.292 -6.791 1.00 92.31 91 PRO A N 1
ATOM 721 C CA . PRO A 1 91 ? 9.599 -1.907 -6.333 1.00 92.31 91 PRO A CA 1
ATOM 722 C C . PRO A 1 91 ? 8.685 -1.673 -5.128 1.00 92.31 91 PRO A C 1
ATOM 724 O O . PRO A 1 91 ? 9.050 -0.907 -4.245 1.00 92.31 91 PRO A O 1
ATOM 727 N N . CYS A 1 92 ? 7.560 -2.381 -5.037 1.00 94.94 92 CYS A N 1
ATOM 728 C CA . CYS A 1 92 ? 6.645 -2.310 -3.899 1.00 94.94 92 CYS A CA 1
ATOM 729 C C . CYS A 1 92 ? 6.759 -3.556 -3.022 1.00 94.94 92 CYS A C 1
ATOM 731 O O . CYS A 1 92 ? 6.943 -4.666 -3.525 1.00 94.94 92 CYS A O 1
ATOM 733 N N . THR A 1 93 ? 6.621 -3.374 -1.713 1.00 93.56 93 THR A N 1
ATOM 734 C CA . THR A 1 93 ? 6.612 -4.435 -0.703 1.00 93.56 93 THR A CA 1
ATOM 735 C C . THR A 1 93 ? 5.213 -4.580 -0.092 1.00 93.56 93 THR A C 1
ATOM 737 O O . THR A 1 93 ? 4.276 -3.875 -0.475 1.00 93.56 93 THR A O 1
ATOM 740 N N . SER A 1 94 ? 5.038 -5.552 0.809 1.00 92.00 94 SER A N 1
ATOM 741 C CA . SER A 1 94 ? 3.818 -5.713 1.622 1.00 92.00 94 SER A CA 1
ATOM 742 C C . SER A 1 94 ? 2.502 -5.807 0.828 1.00 92.00 94 SER A C 1
ATOM 744 O O . SER A 1 94 ? 1.461 -5.339 1.279 1.00 92.00 94 SER A O 1
ATOM 746 N N . GLY A 1 95 ? 2.537 -6.384 -0.380 1.00 87.00 95 GLY A N 1
ATOM 747 C CA . GLY A 1 95 ? 1.354 -6.509 -1.246 1.00 87.00 95 GLY A CA 1
ATOM 748 C C . GLY A 1 95 ? 0.908 -5.205 -1.925 1.00 87.00 95 GLY A C 1
ATOM 749 O O . GLY A 1 95 ? -0.167 -5.163 -2.524 1.00 87.00 95 GLY A O 1
ATOM 750 N N . GLY A 1 96 ? 1.718 -4.143 -1.862 1.00 92.56 96 GLY A N 1
ATOM 751 C CA . GLY A 1 96 ? 1.450 -2.881 -2.546 1.00 92.56 96 GLY A CA 1
ATOM 752 C C . GLY A 1 96 ? 1.343 -3.049 -4.065 1.00 92.56 96 GLY A C 1
ATOM 753 O O . GLY A 1 96 ? 2.084 -3.809 -4.688 1.00 92.56 96 GLY A O 1
ATOM 754 N N . SER A 1 97 ? 0.420 -2.311 -4.684 1.00 94.69 97 SER A N 1
ATOM 755 C CA . SER A 1 97 ? 0.258 -2.314 -6.141 1.00 94.69 97 SER A CA 1
ATOM 756 C C . SER A 1 97 ? 1.225 -1.326 -6.790 1.00 94.69 97 SER A C 1
ATOM 758 O O . SER A 1 97 ? 1.143 -0.125 -6.530 1.00 94.69 97 SER A O 1
ATOM 760 N N . CYS A 1 98 ? 2.112 -1.816 -7.657 1.00 95.38 98 CYS A N 1
ATOM 761 C CA . CYS A 1 98 ? 3.015 -0.964 -8.429 1.00 95.38 98 CYS A CA 1
ATOM 762 C C . CYS A 1 98 ? 2.307 -0.308 -9.619 1.00 95.38 98 CYS A C 1
ATOM 764 O O . CYS A 1 98 ? 1.506 -0.941 -10.312 1.00 95.38 98 CYS A O 1
ATOM 766 N N . TYR A 1 99 ? 2.635 0.956 -9.874 1.00 94.75 99 TYR A N 1
ATOM 767 C CA . TYR A 1 99 ? 2.298 1.670 -11.100 1.00 94.75 99 TYR A CA 1
ATOM 768 C C . TYR A 1 99 ? 3.433 2.625 -11.488 1.00 94.75 99 TYR A C 1
ATOM 770 O O . TYR A 1 99 ? 4.266 2.982 -10.658 1.00 94.75 99 TYR A O 1
ATOM 778 N N . VAL A 1 100 ? 3.469 3.053 -12.749 1.00 94.44 100 VAL A N 1
ATOM 779 C CA . VAL A 1 100 ? 4.429 4.059 -13.225 1.00 94.44 100 VAL A CA 1
ATOM 780 C C . VAL A 1 100 ? 3.697 5.385 -13.395 1.00 94.44 100 VAL A C 1
ATOM 782 O O . VAL A 1 100 ? 2.679 5.449 -14.086 1.00 94.44 100 VAL A O 1
ATOM 785 N N . ASP A 1 101 ? 4.178 6.432 -12.728 1.00 94.44 101 ASP A N 1
ATOM 786 C CA . ASP A 1 101 ? 3.603 7.773 -12.816 1.00 94.44 101 ASP A CA 1
ATOM 787 C C . ASP A 1 101 ? 3.962 8.409 -14.168 1.00 94.44 101 ASP A C 1
ATOM 789 O O . ASP A 1 101 ? 5.100 8.358 -14.636 1.00 94.44 101 ASP A O 1
ATOM 793 N N . TYR A 1 102 ? 2.954 8.972 -14.834 1.00 89.94 102 TYR A N 1
ATOM 794 C CA . TYR A 1 102 ? 3.074 9.534 -16.178 1.00 89.94 102 TYR A CA 1
ATOM 795 C C . TYR A 1 102 ? 3.887 10.827 -16.225 1.00 89.94 102 TYR A C 1
ATOM 797 O O . TYR A 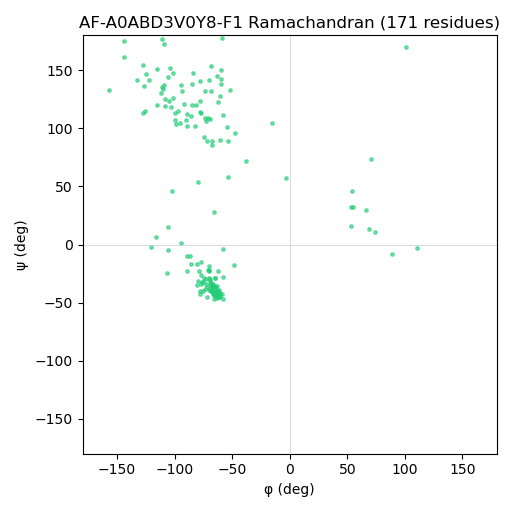1 102 ? 4.398 11.176 -17.287 1.00 89.94 102 TYR A O 1
ATOM 805 N N . LYS A 1 103 ? 4.007 11.546 -15.103 1.00 91.25 103 LYS A N 1
ATOM 806 C CA . LYS A 1 103 ? 4.685 12.848 -15.057 1.00 91.25 103 LYS A CA 1
ATOM 807 C C . LYS A 1 103 ? 6.199 12.717 -15.043 1.00 91.25 103 LYS A C 1
ATOM 809 O O . LYS A 1 103 ? 6.884 13.510 -15.675 1.00 91.25 103 LYS A O 1
ATOM 814 N N . ASP A 1 104 ? 6.710 11.744 -14.301 1.00 91.38 104 ASP A N 1
ATOM 815 C CA . ASP A 1 104 ? 8.140 11.569 -14.045 1.00 91.38 104 ASP A CA 1
ATOM 816 C C . ASP A 1 104 ? 8.676 10.212 -14.528 1.00 91.38 104 ASP A C 1
ATOM 818 O O . ASP A 1 104 ? 9.878 9.963 -14.432 1.00 91.38 104 ASP A O 1
ATOM 822 N N . ASN A 1 105 ? 7.813 9.342 -15.073 1.00 88.94 105 ASN A N 1
ATOM 823 C CA . ASN A 1 105 ? 8.152 7.983 -15.496 1.00 88.94 105 ASN A CA 1
ATOM 824 C C . ASN A 1 105 ? 8.834 7.185 -14.365 1.00 88.94 105 ASN A C 1
ATOM 826 O O . ASN A 1 105 ? 9.702 6.343 -14.620 1.00 88.94 105 ASN A O 1
ATOM 830 N N . LYS A 1 106 ? 8.472 7.455 -13.103 1.00 91.62 106 LYS A N 1
ATOM 831 C CA . LYS A 1 106 ? 8.982 6.738 -11.928 1.00 91.62 106 LYS A CA 1
ATOM 832 C C . LYS A 1 106 ? 7.963 5.726 -11.426 1.00 91.62 106 LYS A C 1
ATOM 834 O O . LYS A 1 106 ? 6.753 5.926 -11.516 1.00 91.62 106 LYS A O 1
ATOM 839 N N . THR A 1 107 ? 8.463 4.623 -10.882 1.00 94.19 107 THR A N 1
ATOM 840 C CA . THR A 1 107 ? 7.632 3.651 -10.168 1.00 94.19 107 THR A CA 1
ATOM 841 C C . THR A 1 107 ? 7.127 4.257 -8.872 1.00 94.19 107 THR A C 1
ATOM 843 O O . THR A 1 107 ? 7.913 4.797 -8.094 1.00 94.19 107 THR A O 1
ATOM 846 N N . LYS A 1 108 ? 5.831 4.117 -8.624 1.00 95.75 108 LYS A N 1
ATOM 847 C CA . LYS A 1 108 ? 5.179 4.462 -7.368 1.00 95.75 108 LYS A CA 1
ATOM 848 C C . LYS A 1 108 ? 4.364 3.282 -6.868 1.00 95.75 108 LYS A C 1
ATOM 850 O O . LYS A 1 108 ? 3.901 2.440 -7.642 1.00 95.75 108 LYS A O 1
ATOM 855 N N . CYS A 1 109 ? 4.176 3.247 -5.558 1.00 96.75 109 CYS A N 1
ATOM 856 C CA . CYS A 1 109 ? 3.450 2.185 -4.890 1.00 96.75 109 CYS A CA 1
ATOM 857 C C . CYS A 1 109 ? 2.125 2.703 -4.349 1.00 96.75 109 CYS A C 1
ATOM 859 O O . CYS A 1 109 ? 2.043 3.768 -3.740 1.00 96.75 109 CYS A O 1
ATOM 861 N N . ARG A 1 110 ? 1.058 1.942 -4.590 1.00 96.25 110 ARG A N 1
ATOM 862 C CA . ARG A 1 110 ? -0.222 2.126 -3.916 1.00 96.25 110 ARG A CA 1
ATOM 863 C C . ARG A 1 110 ? -0.300 1.119 -2.784 1.00 96.25 110 ARG A C 1
ATOM 865 O O . ARG A 1 110 ? -0.511 -0.071 -3.028 1.00 96.25 110 ARG A O 1
ATOM 872 N N . CYS A 1 111 ? -0.090 1.605 -1.569 1.00 96.38 111 CYS A N 1
ATOM 873 C CA . CYS A 1 111 ? -0.085 0.763 -0.386 1.00 96.38 111 CYS A CA 1
ATOM 874 C C . CYS A 1 111 ? -1.486 0.261 -0.064 1.00 96.38 111 CYS A C 1
ATOM 876 O O . CYS A 1 111 ? -2.478 0.966 -0.264 1.00 96.38 111 CYS A O 1
ATOM 878 N N . GLN A 1 112 ? -1.555 -0.995 0.367 1.00 92.50 112 GLN A N 1
ATOM 879 C CA . GLN A 1 112 ? -2.811 -1.622 0.729 1.00 92.50 112 GLN A CA 1
ATOM 880 C C . GLN A 1 112 ? -3.172 -1.270 2.169 1.00 92.50 112 GLN A C 1
ATOM 882 O O . GLN A 1 112 ? -2.316 -1.124 3.038 1.00 92.50 112 GLN A O 1
ATOM 887 N N . ASP A 1 113 ? -4.470 -1.180 2.406 1.00 91.12 113 ASP A N 1
ATOM 888 C CA . ASP A 1 113 ? -5.052 -1.056 3.724 1.00 91.12 113 ASP A CA 1
ATOM 889 C C . ASP A 1 113 ? -5.742 -2.367 4.087 1.00 91.12 113 ASP A C 1
ATOM 891 O O . ASP A 1 113 ? -6.590 -2.855 3.343 1.00 91.12 113 ASP A O 1
ATOM 895 N N . THR A 1 114 ? -5.374 -2.934 5.231 1.00 89.12 114 THR A N 1
ATOM 896 C CA . THR A 1 114 ? -6.017 -4.127 5.809 1.00 89.12 114 THR A CA 1
ATOM 897 C C . THR A 1 114 ? -6.820 -3.732 7.046 1.00 89.12 114 THR A C 1
ATOM 899 O O . THR A 1 114 ? -6.729 -2.586 7.488 1.00 89.12 114 THR A O 1
ATOM 902 N N . ASP A 1 115 ? -7.601 -4.639 7.627 1.00 87.75 115 ASP A N 1
ATOM 903 C CA . ASP A 1 115 ? -8.408 -4.324 8.818 1.00 87.75 115 ASP A CA 1
ATOM 904 C C . ASP A 1 115 ? -7.551 -3.981 10.049 1.00 87.75 115 ASP A C 1
ATOM 906 O O . ASP A 1 115 ? -7.965 -3.196 10.905 1.00 87.75 115 ASP A O 1
ATOM 910 N N . GLU A 1 116 ? -6.336 -4.529 10.131 1.00 89.19 116 GLU A N 1
ATOM 911 C CA . GLU A 1 116 ? -5.433 -4.339 11.272 1.00 89.19 116 GLU A CA 1
ATOM 912 C C . GLU A 1 116 ? -4.250 -3.411 10.971 1.00 89.19 116 GLU A C 1
ATOM 914 O O . GLU A 1 116 ? -3.716 -2.784 11.883 1.00 89.19 116 GLU A O 1
ATOM 919 N N . TYR A 1 117 ? -3.843 -3.272 9.709 1.00 91.12 117 TYR A N 1
ATOM 920 C CA . TYR A 1 117 ? -2.628 -2.541 9.349 1.00 91.12 117 TYR A CA 1
ATOM 921 C C . TYR A 1 117 ? -2.842 -1.561 8.202 1.00 91.12 117 TYR A C 1
ATOM 923 O O . TYR A 1 117 ? -3.543 -1.849 7.227 1.00 91.12 117 TYR A O 1
ATOM 931 N N . HIS A 1 118 ? -2.191 -0.411 8.333 1.00 92.06 118 HIS A N 1
ATOM 932 C CA . HIS A 1 118 ? -1.991 0.585 7.295 1.00 92.06 118 HIS A CA 1
ATOM 933 C C . HIS A 1 118 ? -0.521 0.549 6.876 1.00 92.06 118 HIS A C 1
ATOM 935 O O . HIS A 1 118 ? 0.364 0.778 7.703 1.00 92.06 118 HIS A O 1
ATOM 941 N N . TYR A 1 119 ? -0.259 0.256 5.606 1.00 94.81 119 TYR A N 1
ATOM 942 C CA . TYR A 1 119 ? 1.096 0.285 5.063 1.00 94.81 119 TYR A CA 1
ATOM 943 C C . TYR A 1 119 ? 1.365 1.647 4.417 1.00 94.81 119 TYR A C 1
ATOM 945 O O . TYR A 1 119 ? 0.512 2.188 3.717 1.00 94.81 119 TYR A O 1
ATOM 953 N N . SER A 1 120 ? 2.551 2.202 4.647 1.00 93.31 120 SER A N 1
ATOM 954 C CA . SER A 1 120 ? 2.966 3.528 4.172 1.00 93.31 120 SER A CA 1
ATOM 955 C C . SER A 1 120 ? 4.451 3.546 3.787 1.00 93.31 120 SER A C 1
ATOM 957 O O . SER A 1 120 ? 5.150 2.549 3.970 1.00 93.31 120 SER A O 1
ATOM 959 N N . GLY A 1 121 ? 4.925 4.667 3.243 1.00 95.38 121 GLY A N 1
ATOM 960 C CA . GLY A 1 121 ? 6.274 4.805 2.682 1.00 95.38 121 GLY A CA 1
ATOM 961 C C . GLY A 1 121 ? 6.283 4.706 1.158 1.00 95.38 121 GLY A C 1
ATOM 962 O O . GLY A 1 121 ? 5.275 4.347 0.543 1.00 95.38 121 GLY A O 1
ATOM 963 N N . ASP A 1 122 ? 7.422 5.022 0.545 1.00 94.75 122 ASP A N 1
ATOM 964 C CA . ASP A 1 122 ? 7.561 5.054 -0.918 1.00 94.75 122 ASP A CA 1
ATOM 965 C C . ASP A 1 122 ? 7.378 3.665 -1.544 1.00 94.75 122 ASP A C 1
ATOM 967 O O . ASP A 1 122 ? 6.909 3.544 -2.680 1.00 94.75 122 ASP A O 1
ATOM 971 N N . ARG A 1 123 ? 7.713 2.609 -0.790 1.00 95.56 123 ARG A N 1
ATOM 972 C CA . ARG A 1 123 ? 7.614 1.207 -1.204 1.00 95.56 123 ARG A CA 1
ATOM 973 C C . ARG A 1 123 ? 6.610 0.405 -0.378 1.00 95.56 123 ARG A C 1
ATOM 975 O O . ARG A 1 123 ? 6.510 -0.795 -0.609 1.00 95.56 123 ARG A O 1
ATOM 982 N N . CYS A 1 124 ? 5.835 1.029 0.512 1.00 96.06 124 CYS A N 1
ATOM 983 C CA . CYS A 1 124 ? 4.920 0.360 1.454 1.00 96.06 124 CYS A CA 1
ATOM 984 C C . CYS A 1 124 ? 5.619 -0.504 2.521 1.00 96.06 124 CYS A C 1
ATOM 986 O O . CYS A 1 124 ? 5.076 -1.502 3.004 1.00 96.06 124 CYS A O 1
ATOM 988 N N . GLU A 1 125 ? 6.835 -0.117 2.888 1.00 95.00 125 GLU A N 1
ATOM 989 C CA . GLU A 1 125 ? 7.692 -0.786 3.861 1.00 95.00 125 GLU A CA 1
ATOM 990 C C . GLU A 1 125 ? 7.318 -0.488 5.317 1.00 95.00 125 GLU A C 1
ATOM 992 O O . GLU A 1 125 ? 7.628 -1.279 6.205 1.00 95.00 125 GLU A O 1
ATOM 997 N N . VAL A 1 126 ? 6.636 0.630 5.577 1.00 95.31 126 VAL A N 1
ATOM 998 C CA . VAL A 1 126 ? 6.263 1.035 6.933 1.00 95.31 126 VAL A CA 1
ATOM 999 C C . VAL A 1 126 ? 4.898 0.459 7.269 1.00 95.31 126 VAL A C 1
ATOM 1001 O O . VAL A 1 126 ? 3.873 0.939 6.785 1.00 95.31 126 VAL A O 1
ATOM 1004 N N . GLN A 1 127 ? 4.879 -0.551 8.132 1.00 93.88 127 GLN A N 1
ATOM 1005 C CA . GLN A 1 127 ? 3.654 -1.130 8.669 1.00 93.88 127 GLN A CA 1
ATOM 1006 C C . GLN A 1 127 ? 3.239 -0.391 9.941 1.00 93.88 127 GLN A C 1
ATOM 1008 O O . GLN A 1 127 ? 3.878 -0.507 10.984 1.00 93.88 127 GLN A O 1
ATOM 1013 N N . ASN A 1 128 ? 2.125 0.327 9.872 1.00 90.56 128 ASN A N 1
ATOM 1014 C CA . ASN A 1 128 ? 1.496 0.928 11.036 1.00 90.56 128 ASN A CA 1
ATOM 1015 C C . ASN A 1 128 ? 0.309 0.071 11.441 1.00 90.56 128 ASN A C 1
ATOM 1017 O O . ASN A 1 128 ? -0.583 -0.199 10.632 1.00 90.56 128 ASN A O 1
ATOM 1021 N N . ARG A 1 129 ? 0.265 -0.352 12.704 1.00 87.81 129 ARG A N 1
ATOM 1022 C CA . ARG A 1 129 ? -0.955 -0.950 13.236 1.00 87.81 129 ARG A CA 1
ATOM 1023 C C . ARG A 1 129 ? -2.027 0.124 13.175 1.00 87.81 129 ARG A C 1
ATOM 1025 O O . ARG A 1 129 ? -1.852 1.202 13.746 1.00 87.81 129 ARG A O 1
ATOM 1032 N N . LYS A 1 130 ? -3.131 -0.163 12.488 1.00 84.69 130 LYS A N 1
ATOM 1033 C CA . LYS A 1 130 ? -4.350 0.594 12.708 1.00 84.69 130 LYS A CA 1
ATOM 1034 C C . LYS A 1 130 ? -4.605 0.400 14.177 1.00 84.69 130 LYS A C 1
ATOM 1036 O O . LYS A 1 130 ? -4.874 -0.712 14.630 1.00 84.69 130 LYS A O 1
ATOM 1041 N N . VAL A 1 131 ? -4.454 1.480 14.932 1.00 71.69 131 VAL A N 1
ATOM 1042 C CA . VAL A 1 131 ? -5.127 1.568 16.207 1.00 71.69 131 VAL A CA 1
ATOM 1043 C C . VAL A 1 131 ? -6.578 1.478 15.774 1.00 71.69 131 VAL A C 1
ATOM 1045 O O . VAL A 1 131 ? -7.208 2.471 15.420 1.00 71.69 131 VAL A O 1
ATOM 1048 N N . GLN A 1 132 ? -7.093 0.248 15.703 1.00 57.72 132 GLN A N 1
ATOM 1049 C CA . GLN A 1 132 ? -8.457 -0.004 16.060 1.00 57.72 132 GLN A CA 1
ATOM 1050 C C . GLN A 1 132 ? -8.483 0.597 17.449 1.00 57.72 132 GLN A C 1
ATOM 1052 O O . GLN A 1 132 ? -8.118 -0.029 18.443 1.00 57.72 132 GLN A O 1
ATOM 1057 N N . ALA A 1 133 ? -8.795 1.894 17.492 1.00 51.09 133 ALA A N 1
ATOM 1058 C CA . ALA A 1 133 ? -9.559 2.434 18.561 1.00 51.09 133 ALA A CA 1
ATOM 1059 C C . ALA A 1 133 ? -10.687 1.426 18.620 1.00 51.09 133 ALA A C 1
ATOM 1061 O O . ALA A 1 133 ? -11.647 1.470 17.855 1.00 51.09 133 ALA A O 1
ATOM 1062 N N . PHE A 1 134 ? -10.507 0.481 19.521 1.00 50.28 134 PHE A N 1
ATOM 1063 C CA . PHE A 1 134 ? -11.517 -0.123 20.328 1.00 50.28 134 PHE A CA 1
ATOM 1064 C C . PHE A 1 134 ? -12.238 1.063 21.016 1.00 50.28 134 PHE A C 1
ATOM 1066 O O . PHE A 1 134 ? -12.167 1.247 22.215 1.00 50.28 134 PHE A O 1
ATOM 1073 N N . SER A 1 135 ? -12.795 1.998 20.237 1.00 45.69 135 SER A N 1
ATOM 1074 C CA . SER A 1 135 ? -14.214 2.136 20.049 1.00 45.69 135 SER A CA 1
ATOM 1075 C C . SER A 1 135 ? -14.820 0.708 19.987 1.00 45.69 135 SER A C 1
ATOM 1077 O O . SER A 1 135 ? -15.182 0.245 18.920 1.00 45.69 135 SER A O 1
ATOM 1079 N N . LEU A 1 136 ? -14.935 -0.091 21.058 1.00 48.81 136 LEU A N 1
ATOM 1080 C CA . LEU A 1 136 ? -15.680 0.255 22.276 1.00 48.81 136 LEU A CA 1
ATOM 1081 C C . LEU A 1 136 ? -16.238 1.665 22.216 1.00 48.81 136 LEU A C 1
ATOM 1083 O O . LEU A 1 136 ? -15.921 2.555 22.999 1.00 48.81 136 LEU A O 1
ATOM 1087 N N . THR A 1 137 ? -17.030 1.873 21.167 1.00 49.59 137 THR A N 1
ATOM 1088 C CA . THR A 1 137 ? -18.269 2.605 21.221 1.00 49.59 137 THR A CA 1
ATOM 1089 C C . THR A 1 137 ? -18.644 2.723 22.686 1.00 49.59 137 THR A C 1
ATOM 1091 O O . THR A 1 137 ? -19.071 1.755 23.308 1.00 49.59 137 THR A O 1
ATOM 1094 N N . ALA A 1 138 ? -18.458 3.911 23.264 1.00 51.03 138 ALA A N 1
ATOM 1095 C CA . ALA A 1 138 ? -18.925 4.217 24.614 1.00 51.03 138 ALA A CA 1
ATOM 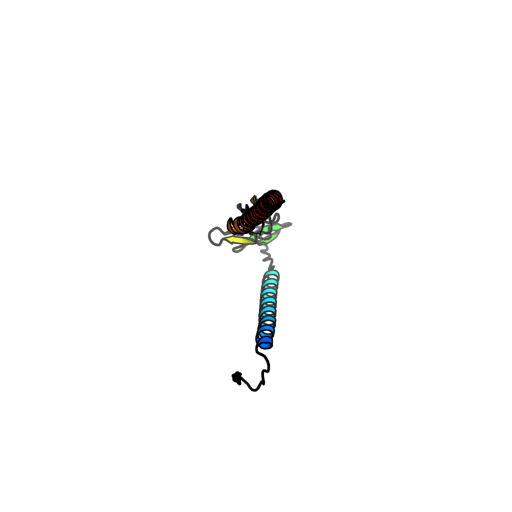1096 C C . ALA A 1 138 ? -20.403 3.800 24.809 1.00 51.03 138 ALA A C 1
ATOM 1098 O O . ALA A 1 138 ? -20.865 3.610 25.927 1.00 51.03 138 ALA A O 1
ATOM 1099 N N . LYS A 1 139 ? -21.127 3.594 23.701 1.00 47.06 139 LYS A N 1
ATOM 1100 C CA . LYS A 1 139 ? -22.456 2.995 23.617 1.00 47.06 139 LYS A CA 1
ATOM 1101 C C . LYS A 1 139 ? -22.543 1.537 24.097 1.00 47.06 139 LYS A C 1
ATOM 1103 O O . LYS A 1 139 ? -23.469 1.244 24.842 1.00 47.06 139 LYS A O 1
ATOM 1108 N N . ASP A 1 140 ? -21.604 0.650 23.766 1.00 43.34 140 ASP A N 1
ATOM 1109 C CA . ASP A 1 140 ? -21.687 -0.764 24.181 1.00 43.34 140 ASP A CA 1
ATOM 1110 C C . ASP A 1 140 ? -21.247 -0.956 25.640 1.00 43.34 140 ASP A C 1
ATOM 1112 O O . ASP A 1 140 ? -21.838 -1.751 26.375 1.00 43.34 140 ASP A O 1
ATOM 1116 N N . TYR A 1 141 ? -20.303 -0.132 26.117 1.00 50.78 141 TYR A N 1
ATOM 1117 C CA . TYR A 1 141 ? -19.969 -0.067 27.545 1.00 50.78 141 TYR A CA 1
ATOM 1118 C C . TYR A 1 141 ? -21.094 0.552 28.386 1.00 50.78 141 TYR A C 1
ATOM 1120 O O . TYR A 1 141 ? -21.318 0.112 29.511 1.00 50.78 141 TYR A O 1
ATOM 1128 N N . ALA A 1 142 ? -21.850 1.522 27.859 1.00 51.31 142 ALA A N 1
ATOM 1129 C CA . ALA A 1 142 ? -22.999 2.090 28.568 1.00 51.31 142 ALA A CA 1
ATOM 1130 C C . ALA A 1 142 ? -24.121 1.058 28.787 1.00 51.31 142 ALA A C 1
ATOM 1132 O O . ALA A 1 142 ? -24.754 1.052 29.843 1.00 51.31 142 ALA A O 1
ATOM 1133 N N . ILE A 1 143 ? -24.340 0.149 27.832 1.00 52.53 143 ILE A N 1
ATOM 1134 C CA . ILE A 1 143 ? -25.384 -0.883 27.933 1.00 52.53 143 ILE A CA 1
ATOM 1135 C C . ILE A 1 143 ? -24.982 -1.985 28.934 1.00 52.53 143 ILE A C 1
ATOM 1137 O O . ILE A 1 143 ? -25.817 -2.435 29.726 1.00 52.53 143 ILE A O 1
ATOM 1141 N N . MET A 1 144 ? -23.702 -2.375 28.978 1.00 53.94 144 MET A N 1
ATOM 1142 C CA . MET A 1 144 ? -23.209 -3.336 29.978 1.00 53.94 144 MET A CA 1
ATOM 1143 C C . MET A 1 144 ? -23.036 -2.725 31.380 1.00 53.94 144 MET A C 1
ATOM 1145 O O . MET A 1 144 ? -23.270 -3.402 32.380 1.00 53.94 144 MET A O 1
ATOM 1149 N N . ALA A 1 145 ? -22.697 -1.438 31.491 1.00 55.47 145 ALA A N 1
ATOM 1150 C CA . ALA A 1 145 ? -22.611 -0.758 32.786 1.00 55.47 145 ALA A CA 1
ATOM 1151 C C . ALA A 1 145 ? -23.995 -0.434 33.380 1.00 55.47 145 ALA A C 1
ATOM 1153 O O . ALA A 1 145 ? -24.165 -0.481 34.597 1.00 55.47 145 ALA A O 1
ATOM 1154 N N . GLY A 1 146 ? -25.007 -0.157 32.549 1.00 56.97 146 GLY A N 1
ATOM 1155 C CA . GLY A 1 146 ? -26.366 0.141 33.016 1.00 56.97 146 GLY A CA 1
ATOM 1156 C C . GLY A 1 146 ? -27.103 -1.064 33.614 1.00 56.97 146 GLY A C 1
ATOM 1157 O O . GLY A 1 146 ? -27.925 -0.910 34.518 1.00 56.97 146 GLY A O 1
ATOM 1158 N N . SER A 1 147 ? -26.788 -2.278 33.160 1.00 61.75 147 SER A N 1
ATOM 1159 C CA . SER A 1 147 ? -27.475 -3.502 33.594 1.00 61.75 147 SER A CA 1
ATOM 1160 C C . SER A 1 147 ? -27.046 -3.983 34.990 1.00 61.75 147 SER A C 1
ATOM 1162 O O . SER A 1 147 ? -27.856 -4.574 35.707 1.00 61.75 147 SER A O 1
ATOM 1164 N N . SER A 1 148 ? -25.827 -3.667 35.437 1.00 67.31 148 SER A N 1
ATOM 1165 C CA . SER A 1 148 ? -25.344 -4.054 36.773 1.00 67.31 148 SER A CA 1
ATOM 1166 C C . SER A 1 148 ? -25.914 -3.180 37.901 1.00 67.31 148 SER A C 1
ATOM 1168 O O . SER A 1 148 ? -26.234 -3.693 38.975 1.00 67.31 148 SER A O 1
ATOM 1170 N N . ALA A 1 149 ? -26.143 -1.886 37.651 1.00 73.81 149 ALA A N 1
ATOM 1171 C CA . ALA A 1 149 ? -26.716 -0.970 38.642 1.00 73.81 149 ALA A CA 1
ATOM 1172 C C . ALA A 1 149 ? -28.183 -1.303 38.987 1.00 73.81 149 ALA A C 1
ATOM 1174 O O . ALA A 1 149 ? -28.591 -1.216 40.148 1.00 73.81 149 ALA A O 1
ATOM 1175 N N . GLY A 1 150 ? -28.971 -1.745 37.999 1.00 76.31 150 GLY A N 1
ATOM 1176 C CA . GLY A 1 150 ? -30.370 -2.135 38.203 1.00 76.31 150 GLY A CA 1
ATOM 1177 C C . GLY A 1 150 ? -30.528 -3.375 39.088 1.00 76.31 150 GLY A C 1
ATOM 1178 O O . GLY A 1 150 ? -31.370 -3.392 39.987 1.00 76.31 150 GLY A O 1
ATOM 1179 N N . ALA A 1 151 ? -29.682 -4.390 38.893 1.00 83.62 151 ALA A N 1
ATOM 1180 C CA . ALA A 1 151 ? -29.741 -5.628 39.671 1.00 83.62 151 ALA A CA 1
ATOM 1181 C C . ALA A 1 151 ? -29.466 -5.390 41.167 1.00 83.62 151 ALA A C 1
ATOM 1183 O O . ALA A 1 151 ? -30.166 -5.932 42.024 1.00 83.62 151 ALA A O 1
ATOM 1184 N N . ILE A 1 152 ? -28.500 -4.523 41.491 1.00 88.50 152 ILE A N 1
ATOM 1185 C CA . ILE A 1 152 ? -28.157 -4.181 42.879 1.00 88.50 152 ILE A CA 1
ATOM 1186 C C . ILE A 1 152 ? -29.327 -3.461 43.572 1.00 88.50 152 ILE A C 1
ATOM 1188 O O . ILE A 1 152 ? -29.662 -3.791 44.712 1.00 88.50 152 ILE A O 1
ATOM 1192 N N . MET A 1 153 ? -30.004 -2.535 42.882 1.00 89.50 153 MET A N 1
ATOM 1193 C CA . MET A 1 153 ? -31.175 -1.830 43.428 1.00 89.50 153 MET A CA 1
ATOM 1194 C C . MET A 1 153 ? -32.332 -2.780 43.765 1.00 89.50 153 MET A C 1
ATOM 1196 O O . MET A 1 153 ? -32.924 -2.667 44.840 1.00 89.50 153 MET A O 1
ATOM 1200 N N . VAL A 1 154 ? -32.628 -3.755 42.901 1.00 90.81 154 VAL A N 1
ATOM 1201 C CA . VAL A 1 154 ? -33.700 -4.738 43.148 1.00 90.81 154 VAL A CA 1
ATOM 1202 C C . VAL A 1 154 ? -33.391 -5.602 44.376 1.00 90.81 154 VAL A C 1
ATOM 1204 O O . VAL A 1 154 ? -34.267 -5.815 45.219 1.00 90.81 154 VAL A O 1
ATOM 1207 N N . ILE A 1 155 ? -32.139 -6.044 44.535 1.00 92.94 155 ILE A N 1
ATOM 1208 C CA . ILE A 1 155 ? -31.709 -6.855 45.686 1.00 92.94 155 ILE 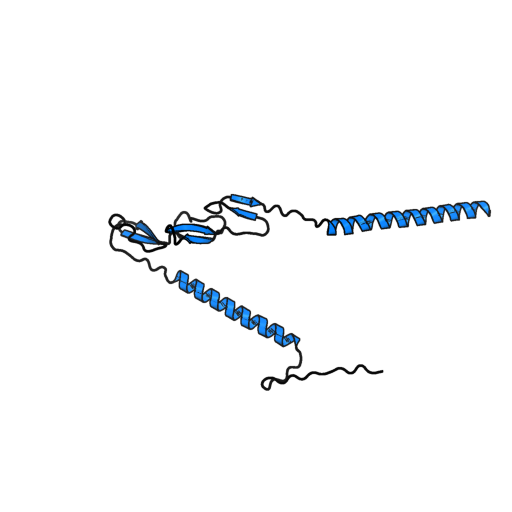A CA 1
ATOM 1209 C C . ILE A 1 155 ? -31.864 -6.077 47.003 1.00 92.94 155 ILE A C 1
ATOM 1211 O O . ILE A 1 155 ? -32.362 -6.626 47.991 1.00 92.94 155 ILE A O 1
ATOM 1215 N N . LEU A 1 156 ? -31.497 -4.791 47.027 1.00 93.56 156 LEU A N 1
ATOM 1216 C CA . LEU A 1 156 ? -31.624 -3.947 48.221 1.00 93.56 156 LEU A CA 1
ATOM 1217 C C . LEU A 1 156 ? -33.084 -3.750 48.649 1.00 93.56 156 LEU A C 1
ATOM 1219 O O . LEU A 1 156 ? -33.381 -3.821 49.845 1.00 93.56 156 LEU A O 1
ATOM 1223 N N . ILE A 1 157 ? -34.003 -3.564 47.696 1.00 94.81 157 ILE A N 1
ATOM 1224 C CA . ILE A 1 157 ? -35.441 -3.417 47.976 1.00 94.81 157 ILE A CA 1
ATOM 1225 C C . ILE A 1 157 ? -36.000 -4.693 48.618 1.00 94.81 157 ILE A C 1
ATOM 1227 O O . ILE A 1 157 ? -36.689 -4.623 49.641 1.00 94.81 157 ILE A O 1
ATOM 1231 N N . ILE A 1 158 ? -35.666 -5.865 48.067 1.00 94.81 158 ILE A N 1
ATOM 1232 C CA . ILE A 1 158 ? -36.098 -7.162 48.612 1.00 94.81 158 ILE A CA 1
ATOM 1233 C C . ILE A 1 158 ? -35.567 -7.344 50.039 1.00 94.81 158 ILE A C 1
ATOM 1235 O O . ILE A 1 158 ? -36.313 -7.727 50.946 1.00 94.81 158 ILE A O 1
ATOM 1239 N N . PHE A 1 159 ? -34.297 -7.012 50.277 1.00 96.06 159 PHE A N 1
ATOM 1240 C CA . PHE A 1 159 ? 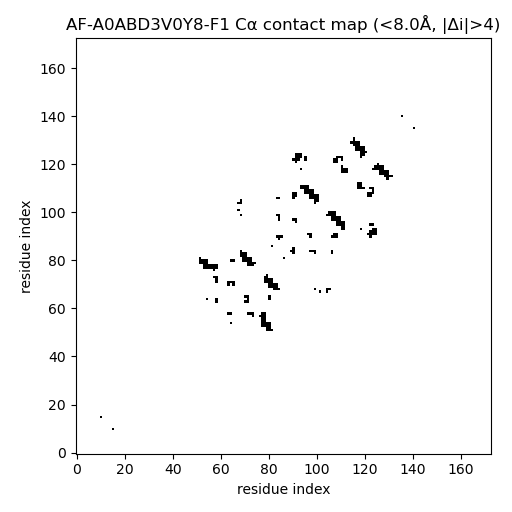-33.693 -7.109 51.604 1.00 96.06 159 PHE A CA 1
ATOM 1241 C C . PHE A 1 159 ? -34.385 -6.196 52.630 1.00 96.06 159 PHE A C 1
ATOM 1243 O O . PHE A 1 159 ? -34.637 -6.607 53.770 1.00 96.06 159 PHE A O 1
ATOM 1250 N N . PHE A 1 160 ? -34.755 -4.978 52.224 1.00 95.81 160 PHE A N 1
ATOM 1251 C CA . PHE A 1 160 ? -35.497 -4.035 53.063 1.00 95.81 160 PHE A CA 1
ATOM 1252 C C . PHE A 1 160 ? -36.905 -4.537 53.402 1.00 95.81 160 PHE A C 1
ATOM 1254 O O . PHE A 1 160 ? -37.305 -4.499 54.569 1.00 95.81 160 PHE A O 1
ATOM 1261 N N . MET A 1 161 ? -37.635 -5.073 52.420 1.00 95.38 161 MET A N 1
ATOM 1262 C CA . MET A 1 161 ? -38.956 -5.675 52.634 1.00 95.38 161 MET A CA 1
ATOM 1263 C C . MET A 1 161 ? -38.893 -6.814 53.658 1.00 95.38 161 MET A C 1
ATOM 1265 O O . MET A 1 161 ? -39.660 -6.828 54.622 1.00 95.38 161 MET A O 1
ATOM 1269 N N . ILE A 1 162 ? -37.920 -7.723 53.525 1.00 95.62 162 ILE A N 1
ATOM 1270 C CA . ILE A 1 162 ? -37.725 -8.834 54.471 1.00 95.62 162 ILE A CA 1
ATOM 1271 C C . ILE A 1 162 ? -37.431 -8.308 55.885 1.00 95.62 162 ILE A C 1
ATOM 1273 O O . ILE A 1 162 ? -37.981 -8.822 56.864 1.00 95.62 162 ILE A O 1
ATOM 1277 N N . ARG A 1 163 ? -36.596 -7.268 56.023 1.00 94.50 163 ARG A N 1
ATOM 1278 C CA . ARG A 1 163 ? -36.296 -6.628 57.319 1.00 94.50 163 ARG A CA 1
ATOM 1279 C C . ARG A 1 163 ? -37.551 -6.038 57.969 1.00 94.50 163 ARG A C 1
ATOM 1281 O O . ARG A 1 163 ? -37.757 -6.250 59.167 1.00 94.50 163 ARG A O 1
ATOM 1288 N N . ILE A 1 164 ? -38.391 -5.333 57.209 1.00 94.25 164 ILE A N 1
ATOM 1289 C CA . ILE A 1 164 ? -39.636 -4.730 57.715 1.00 94.25 164 ILE A CA 1
ATOM 1290 C C . ILE A 1 164 ? -40.626 -5.817 58.142 1.00 94.25 164 ILE A C 1
ATOM 1292 O O . ILE A 1 164 ? -41.163 -5.745 59.250 1.00 94.25 164 ILE A O 1
ATOM 1296 N N . LEU A 1 165 ? -40.826 -6.845 57.312 1.00 91.38 165 LEU A N 1
ATOM 1297 C CA . LEU A 1 165 ? -41.725 -7.962 57.612 1.00 91.38 165 LEU A CA 1
ATOM 1298 C C . LEU A 1 165 ? -41.279 -8.725 58.863 1.00 91.38 165 LEU A C 1
ATOM 1300 O O . LEU A 1 165 ? -42.090 -8.950 59.759 1.00 91.38 165 LEU A O 1
ATOM 1304 N N . ARG A 1 166 ? -39.980 -9.030 59.000 1.00 90.75 166 ARG A N 1
ATOM 1305 C CA . ARG A 1 166 ? -39.432 -9.662 60.215 1.00 90.75 166 ARG A CA 1
ATOM 1306 C C . ARG A 1 166 ? -39.622 -8.794 61.458 1.00 90.75 166 ARG A C 1
ATOM 1308 O O . ARG A 1 166 ? -39.931 -9.321 62.525 1.00 90.75 166 ARG A O 1
ATOM 1315 N N . LYS A 1 167 ? -39.454 -7.471 61.339 1.00 90.19 167 LYS A N 1
ATOM 1316 C CA . LYS A 1 167 ? -39.651 -6.539 62.459 1.00 90.19 167 LYS A CA 1
ATOM 1317 C C . LYS A 1 167 ? -41.121 -6.444 62.871 1.00 90.19 167 LYS A C 1
ATOM 1319 O O . LYS A 1 167 ? -41.392 -6.411 64.065 1.00 90.19 167 LYS A O 1
ATOM 1324 N N . ARG A 1 168 ? -42.060 -6.425 61.918 1.00 87.31 168 ARG A N 1
ATOM 1325 C CA . ARG A 1 168 ? -43.505 -6.453 62.211 1.00 87.31 168 ARG A CA 1
ATOM 1326 C C . ARG A 1 168 ? -43.933 -7.785 62.823 1.00 87.31 168 ARG A C 1
ATOM 1328 O O . ARG A 1 168 ? -44.634 -7.777 63.825 1.00 87.31 168 ARG A O 1
ATOM 1335 N N . TYR A 1 169 ? -43.435 -8.904 62.302 1.00 87.88 169 TYR A N 1
ATOM 1336 C CA . TYR A 1 169 ? -43.723 -10.230 62.849 1.00 87.88 169 TYR A CA 1
ATOM 1337 C C . TYR A 1 169 ? -43.282 -10.368 64.314 1.00 87.88 169 TYR A C 1
ATOM 1339 O O . TYR A 1 169 ? -44.037 -10.867 65.135 1.00 87.88 169 TYR A O 1
ATOM 1347 N N . ARG A 1 170 ? -42.096 -9.852 64.671 1.00 82.44 170 ARG A N 1
ATOM 1348 C CA . ARG A 1 170 ? -41.613 -9.841 66.066 1.00 82.44 170 ARG A CA 1
ATOM 1349 C C . ARG A 1 170 ? -42.366 -8.893 67.002 1.00 82.44 170 ARG A C 1
ATOM 1351 O O . ARG A 1 170 ? -42.196 -9.024 68.200 1.00 82.44 170 ARG A O 1
ATOM 1358 N N . LYS A 1 171 ? -43.104 -7.909 66.481 1.00 77.69 171 LYS A N 1
ATOM 1359 C CA . LYS A 1 171 ? -43.913 -6.990 67.301 1.00 77.69 171 LYS A CA 1
ATOM 1360 C C . LYS A 1 171 ? -45.330 -7.506 67.553 1.00 77.69 171 LYS A C 1
ATOM 1362 O O . LYS A 1 171 ? -45.957 -7.058 68.501 1.00 77.69 171 LYS A O 1
ATOM 1367 N N . ASN A 1 172 ? -45.822 -8.397 66.693 1.00 73.44 172 ASN A N 1
ATOM 1368 C CA . ASN A 1 172 ? -47.146 -9.015 66.809 1.00 73.44 172 ASN A CA 1
ATOM 1369 C C . ASN A 1 172 ? -47.113 -10.372 67.535 1.00 73.44 172 ASN A C 1
ATOM 1371 O O . ASN A 1 172 ? -48.149 -11.024 67.638 1.00 73.44 172 ASN A O 1
ATOM 1375 N N . LYS A 1 173 ? -45.934 -10.810 67.980 1.00 62.06 173 LYS A N 1
ATOM 1376 C CA . LYS A 1 173 ? -45.727 -11.983 68.824 1.00 62.06 173 LYS A CA 1
ATOM 1377 C C . LYS A 1 173 ? -45.240 -11.506 70.182 1.00 62.06 173 LYS A C 1
ATOM 1379 O O . LYS A 1 173 ? -45.664 -12.115 71.181 1.00 62.06 173 LYS A O 1
#

Radius of gyration: 35.44 Å; Cα contacts (8 Å, |Δi|>4): 162; chains: 1; bounding box: 89×30×100 Å